Protein AF-A0A0L7TD39-F1 (afdb_monomer_lite)

Organism: NCBI:txid1560201

InterPro domains:
  IPR001048 Aspartate/glutamate/uridylate kinase [PF00696] (5-45)
  IPR036393 Acetylglutamate kinase-like superfamily [G3DSA:3.40.1160.10] (2-47)
  IPR036393 Acetylglutamate kinase-like superfamily [SSF53633] (3-46)

Sequence (47 aa):
MTNPLIIKLGGVLLDSEEALARLFDALVTYRESYQRPLLIVHGGGCL

Structure (mmCIF, N/CA/C/O backbone):
data_AF-A0A0L7TD39-F1
#
_entry.id   AF-A0A0L7TD39-F1
#
loop_
_atom_site.group_PDB
_atom_site.id
_atom_site.type_symbol
_atom_site.label_atom_id
_atom_site.label_alt_id
_atom_site.label_comp_id
_atom_site.label_asym_id
_atom_site.label_entity_id
_atom_site.label_seq_id
_atom_site.pdbx_PDB_ins_code
_atom_site.Cartn_x
_atom_site.Cartn_y
_atom_site.Cartn_z
_atom_site.occupancy
_atom_site.B_iso_or_equiv
_atom_site.auth_seq_id
_atom_site.auth_comp_id
_atom_site.auth_asym_id
_at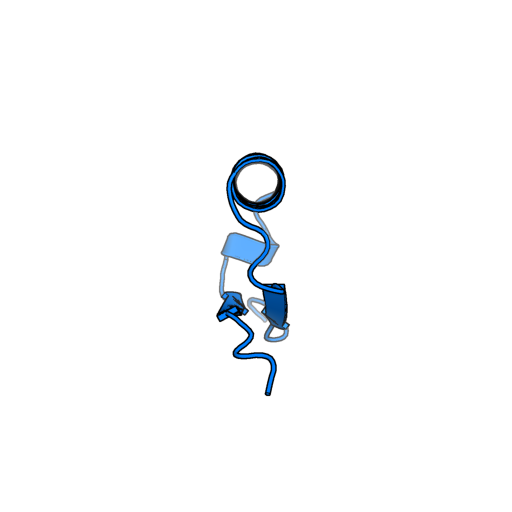om_site.auth_atom_id
_atom_site.pdbx_PDB_model_num
ATOM 1 N N . MET A 1 1 ? -19.920 -7.910 10.235 1.00 66.00 1 MET A N 1
ATOM 2 C CA . MET A 1 1 ? -19.014 -8.367 9.157 1.00 66.00 1 MET A CA 1
ATOM 3 C C . MET A 1 1 ? -18.144 -7.189 8.756 1.00 66.00 1 MET A C 1
ATOM 5 O O . MET A 1 1 ? -18.691 -6.118 8.523 1.00 66.00 1 MET A O 1
ATOM 9 N N . THR A 1 2 ? -16.820 -7.333 8.759 1.00 84.56 2 THR A N 1
ATOM 10 C CA . THR A 1 2 ? -15.908 -6.280 8.288 1.00 84.56 2 THR A CA 1
ATOM 11 C C . THR A 1 2 ? -15.944 -6.235 6.757 1.00 84.56 2 THR A C 1
ATOM 13 O O . THR A 1 2 ? -15.908 -7.277 6.110 1.00 84.56 2 THR A O 1
ATOM 16 N N . ASN A 1 3 ? -16.060 -5.040 6.169 1.00 94.94 3 ASN A N 1
ATOM 17 C CA . ASN A 1 3 ? -16.032 -4.836 4.715 1.00 94.94 3 ASN A CA 1
ATOM 18 C C . ASN A 1 3 ? -14.694 -4.186 4.326 1.00 94.94 3 ASN A C 1
ATOM 20 O O . ASN A 1 3 ? -14.602 -2.953 4.339 1.00 94.94 3 ASN A O 1
ATOM 24 N N . PR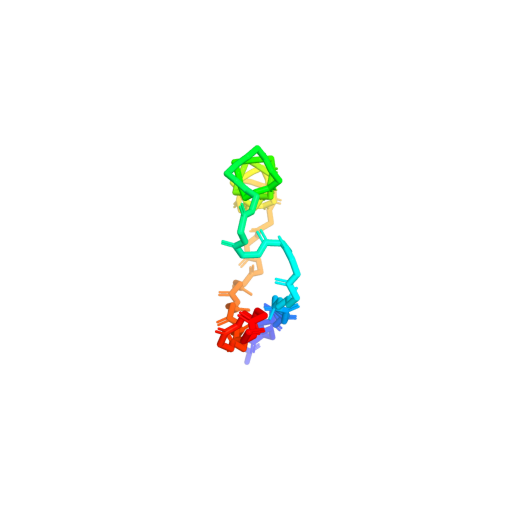O A 1 4 ? -13.636 -4.966 4.049 1.00 97.44 4 PRO A N 1
ATOM 25 C CA . PRO A 1 4 ? -12.329 -4.403 3.739 1.00 97.44 4 PRO A CA 1
ATOM 26 C C . PRO A 1 4 ? -12.342 -3.635 2.409 1.00 97.44 4 PRO A C 1
ATOM 28 O O . PRO A 1 4 ? -13.160 -3.894 1.525 1.00 97.44 4 PRO A O 1
ATOM 31 N N . LEU A 1 5 ? -11.441 -2.666 2.266 1.00 98.12 5 LEU A N 1
ATOM 32 C CA . LEU A 1 5 ? -11.113 -2.040 0.987 1.00 98.12 5 LEU A CA 1
ATOM 33 C C . LEU A 1 5 ? -9.932 -2.789 0.371 1.00 98.12 5 LEU A C 1
ATOM 35 O O . LEU A 1 5 ? -8.841 -2.792 0.938 1.00 98.12 5 LEU A O 1
ATOM 39 N N . ILE A 1 6 ? -10.156 -3.412 -0.784 1.00 97.94 6 ILE A N 1
ATOM 40 C CA . ILE A 1 6 ? -9.101 -4.078 -1.548 1.00 97.94 6 ILE A CA 1
ATOM 41 C C . ILE A 1 6 ? -8.499 -3.072 -2.529 1.00 97.94 6 ILE A C 1
ATOM 43 O O . ILE A 1 6 ? -9.220 -2.483 -3.333 1.00 97.94 6 ILE A O 1
ATOM 47 N N . ILE A 1 7 ? -7.182 -2.897 -2.478 1.00 98.00 7 ILE A N 1
ATOM 48 C CA . ILE A 1 7 ? -6.416 -2.020 -3.363 1.00 98.00 7 ILE A CA 1
ATOM 49 C C . ILE A 1 7 ? -5.502 -2.905 -4.205 1.00 98.00 7 ILE A C 1
ATOM 51 O O . ILE A 1 7 ? -4.556 -3.499 -3.686 1.00 98.00 7 ILE A O 1
ATOM 55 N N . LYS A 1 8 ? -5.792 -3.016 -5.507 1.00 96.38 8 LYS A N 1
ATOM 56 C CA . LYS A 1 8 ? -4.933 -3.754 -6.435 1.00 96.38 8 LYS A CA 1
ATOM 57 C C . LYS A 1 8 ? -3.853 -2.836 -6.999 1.00 96.38 8 LYS A C 1
ATOM 59 O O . LYS A 1 8 ? -4.169 -1.878 -7.698 1.00 96.38 8 LYS A O 1
ATOM 64 N N . LEU A 1 9 ? -2.589 -3.187 -6.780 1.00 95.56 9 LEU A N 1
ATOM 65 C CA . LEU A 1 9 ? -1.409 -2.505 -7.316 1.00 95.56 9 LEU A CA 1
ATOM 66 C C . LEU A 1 9 ? -0.768 -3.305 -8.464 1.00 95.56 9 LEU A C 1
ATOM 68 O O . LEU A 1 9 ? -0.912 -4.527 -8.566 1.00 95.56 9 LEU A O 1
ATOM 72 N N . GLY A 1 10 ? -0.063 -2.629 -9.368 1.00 91.62 10 GLY A N 1
ATOM 73 C CA . GLY A 1 10 ? 0.735 -3.273 -10.415 1.00 91.62 10 GLY A CA 1
ATOM 74 C C . GLY A 1 10 ? 1.213 -2.301 -11.491 1.00 91.62 10 GLY A C 1
ATOM 75 O O . GLY A 1 10 ? 0.973 -1.101 -11.388 1.00 91.62 10 GLY A O 1
ATOM 76 N N . GLY A 1 11 ? 1.849 -2.843 -12.532 1.00 91.38 11 GLY A N 1
ATOM 77 C CA . GLY A 1 11 ? 2.501 -2.054 -13.582 1.00 91.38 11 GLY A CA 1
ATOM 78 C C . GLY A 1 11 ? 3.753 -1.335 -13.073 1.00 91.38 11 GLY A C 1
ATOM 79 O O . GLY A 1 11 ? 4.256 -1.663 -11.998 1.00 91.38 11 GLY A O 1
ATOM 80 N N . VAL A 1 12 ? 4.187 -0.314 -13.818 1.00 92.38 12 VAL A N 1
ATOM 81 C CA . VAL A 1 12 ? 5.395 0.500 -13.548 1.00 92.38 12 VAL A CA 1
ATOM 82 C C . VAL A 1 12 ? 5.388 1.209 -12.192 1.00 92.38 12 VAL A C 1
ATOM 84 O O . VAL A 1 12 ? 6.410 1.726 -11.757 1.00 92.38 12 VAL A O 1
ATOM 87 N N . LEU A 1 13 ? 4.242 1.229 -11.502 1.00 93.00 13 LEU A N 1
ATOM 88 C CA . LEU A 1 13 ? 4.148 1.708 -10.125 1.00 93.00 13 LEU A CA 1
ATOM 89 C C . LEU A 1 13 ? 5.146 0.986 -9.215 1.00 93.00 13 LEU A C 1
ATOM 91 O O . LEU A 1 13 ? 5.717 1.618 -8.337 1.00 93.00 13 LEU A O 1
ATOM 95 N N . LEU A 1 14 ? 5.348 -0.320 -9.419 1.00 91.06 14 LEU A N 1
ATOM 96 C CA . LEU A 1 14 ? 6.242 -1.111 -8.570 1.00 91.06 14 LEU A CA 1
ATOM 97 C C . LEU A 1 14 ? 7.729 -0.800 -8.807 1.00 91.06 14 LEU A C 1
ATOM 99 O O . LEU A 1 14 ? 8.538 -1.106 -7.938 1.00 91.06 14 LEU A O 1
ATOM 103 N N . ASP A 1 15 ? 8.062 -0.144 -9.921 1.00 92.69 15 ASP A N 1
ATOM 104 C CA . ASP A 1 15 ? 9.427 0.259 -10.283 1.00 92.69 15 ASP A CA 1
ATOM 105 C C . ASP A 1 15 ? 9.722 1.728 -9.919 1.00 92.69 15 ASP A C 1
ATOM 107 O O . ASP A 1 15 ? 10.830 2.221 -10.120 1.00 92.69 15 ASP A O 1
ATOM 111 N N . SER A 1 16 ? 8.727 2.458 -9.400 1.00 93.94 16 SER A N 1
ATOM 112 C CA . SER A 1 16 ? 8.840 3.876 -9.060 1.00 93.94 16 SER A CA 1
ATOM 113 C C . SER A 1 16 ? 8.823 4.078 -7.547 1.00 93.94 16 SER A C 1
ATOM 115 O O . SER A 1 16 ? 7.763 4.115 -6.918 1.00 93.94 16 SER A O 1
ATOM 117 N N . GLU A 1 17 ? 10.008 4.268 -6.962 1.00 95.69 17 GLU A N 1
ATOM 118 C CA . GLU A 1 17 ? 10.160 4.553 -5.528 1.00 95.69 17 GLU A CA 1
ATOM 119 C C . GLU A 1 17 ? 9.370 5.796 -5.099 1.00 95.69 17 GLU A C 1
ATOM 121 O O . GLU A 1 17 ? 8.682 5.771 -4.080 1.00 95.69 17 GLU A O 1
ATOM 126 N N . GLU A 1 18 ? 9.401 6.862 -5.906 1.00 98.12 18 GLU A N 1
ATOM 127 C CA . GLU A 1 18 ? 8.652 8.093 -5.632 1.00 98.12 18 GLU A CA 1
ATOM 128 C C . GLU A 1 18 ? 7.139 7.833 -5.590 1.00 98.12 18 GLU A C 1
ATOM 130 O O . GLU A 1 18 ? 6.448 8.273 -4.667 1.00 98.12 18 GLU A O 1
ATOM 135 N N . ALA A 1 19 ? 6.603 7.091 -6.563 1.00 97.00 19 ALA A N 1
ATOM 136 C CA . ALA A 1 19 ? 5.175 6.802 -6.611 1.00 97.00 19 ALA A CA 1
ATOM 137 C C . ALA A 1 19 ? 4.738 5.882 -5.462 1.00 97.00 19 ALA A C 1
ATOM 139 O O . ALA A 1 19 ? 3.666 6.094 -4.890 1.00 97.00 19 ALA A O 1
ATOM 140 N N . LEU A 1 20 ? 5.566 4.901 -5.088 1.00 97.19 20 LEU A N 1
ATOM 141 C CA . LEU A 1 20 ? 5.316 4.057 -3.920 1.00 97.19 20 LEU A CA 1
ATOM 142 C C . LEU A 1 20 ? 5.339 4.873 -2.627 1.00 97.19 20 LEU A C 1
ATOM 144 O O . LEU A 1 20 ? 4.411 4.737 -1.834 1.00 97.19 20 LEU A O 1
ATOM 148 N N . ALA A 1 21 ? 6.323 5.752 -2.430 1.00 98.50 21 ALA A N 1
ATOM 149 C CA . ALA A 1 21 ? 6.392 6.609 -1.247 1.00 98.50 21 ALA A CA 1
ATOM 150 C C . ALA A 1 21 ? 5.108 7.438 -1.090 1.00 98.50 21 ALA A C 1
ATOM 152 O O . ALA A 1 21 ? 4.434 7.363 -0.063 1.00 98.50 21 ALA A O 1
ATOM 153 N N . ARG A 1 22 ? 4.684 8.118 -2.164 1.00 98.62 22 ARG A N 1
ATOM 154 C CA . ARG A 1 22 ? 3.446 8.913 -2.164 1.00 98.62 22 ARG A CA 1
ATOM 155 C C . ARG A 1 22 ? 2.193 8.066 -1.945 1.00 98.62 22 ARG A C 1
ATOM 157 O O . ARG A 1 22 ? 1.253 8.519 -1.292 1.00 98.62 22 ARG A O 1
ATOM 164 N N . LEU A 1 23 ? 2.156 6.847 -2.488 1.00 98.31 23 LEU A N 1
ATOM 165 C CA . LEU A 1 23 ? 1.066 5.908 -2.235 1.00 98.31 23 LEU A CA 1
ATOM 166 C C . LEU A 1 23 ? 1.000 5.548 -0.749 1.00 98.31 23 LEU A C 1
ATOM 168 O O . LEU A 1 23 ? -0.076 5.614 -0.160 1.00 98.31 23 LEU A O 1
ATOM 172 N N . PHE A 1 24 ? 2.124 5.177 -0.138 1.00 98.31 24 PHE A N 1
ATOM 173 C CA . PHE A 1 24 ? 2.151 4.784 1.267 1.00 98.31 24 PHE A CA 1
ATOM 174 C C . PHE A 1 24 ? 1.800 5.942 2.205 1.00 98.31 24 PHE A C 1
ATOM 176 O O . PHE A 1 24 ? 1.023 5.715 3.132 1.00 98.31 24 PHE A O 1
ATOM 183 N N . ASP A 1 25 ? 2.237 7.170 1.916 1.00 98.69 25 ASP A N 1
ATOM 184 C CA . ASP A 1 25 ? 1.804 8.366 2.655 1.00 98.69 25 ASP A CA 1
ATOM 185 C C . ASP A 1 25 ? 0.275 8.514 2.626 1.00 98.69 25 ASP A C 1
ATOM 187 O O . ASP A 1 25 ? -0.372 8.662 3.666 1.00 98.69 25 ASP A O 1
ATOM 191 N N . ALA A 1 26 ? -0.337 8.374 1.445 1.00 98.62 26 ALA A N 1
ATOM 192 C CA . ALA A 1 26 ? -1.789 8.450 1.300 1.00 98.62 26 ALA A CA 1
ATOM 193 C C . ALA A 1 26 ? -2.521 7.326 2.059 1.00 98.62 26 ALA A C 1
ATOM 195 O O . ALA A 1 26 ? -3.586 7.554 2.643 1.00 98.62 26 ALA A O 1
ATOM 196 N N . LEU A 1 27 ? -1.962 6.110 2.080 1.00 98.44 27 LEU A N 1
ATOM 197 C CA . LEU A 1 27 ? -2.523 4.985 2.834 1.00 98.44 27 LEU A CA 1
ATOM 198 C C . LEU A 1 27 ? -2.428 5.201 4.349 1.00 98.44 27 LEU A C 1
ATOM 200 O O . LEU A 1 27 ? -3.343 4.792 5.068 1.00 98.44 27 LEU A O 1
ATOM 204 N N . VAL A 1 28 ? -1.366 5.848 4.839 1.00 98.44 28 VAL A N 1
ATOM 205 C CA . VAL A 1 28 ? -1.246 6.252 6.248 1.00 98.44 28 VAL A CA 1
ATOM 206 C C . VAL A 1 28 ? -2.334 7.265 6.593 1.00 98.44 28 VAL A 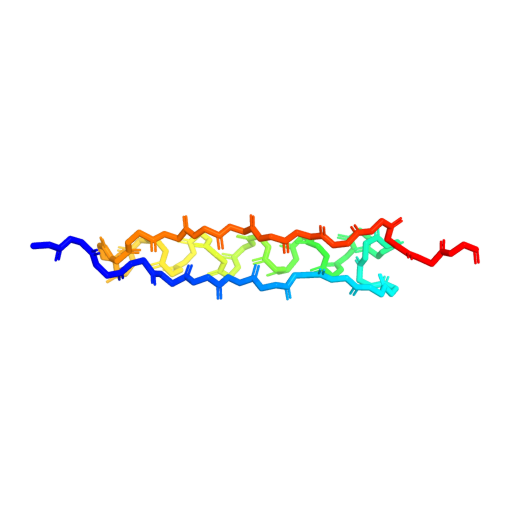C 1
ATOM 208 O O . VAL A 1 28 ? -3.131 6.994 7.491 1.00 98.44 28 VAL A O 1
ATOM 211 N N . THR A 1 29 ? -2.464 8.350 5.821 1.00 98.56 29 THR A N 1
ATOM 212 C CA . THR A 1 29 ? -3.515 9.362 6.036 1.00 98.56 29 THR A CA 1
ATOM 213 C C . THR A 1 29 ? -4.920 8.748 6.021 1.00 98.56 29 THR A C 1
ATOM 215 O O . THR A 1 29 ? -5.774 9.089 6.844 1.00 98.56 29 THR A O 1
ATOM 218 N N . TYR A 1 30 ? -5.174 7.793 5.117 1.00 98.44 30 TYR A N 1
ATOM 219 C CA . TYR A 1 30 ? -6.444 7.069 5.087 1.00 98.44 30 TYR A CA 1
ATOM 220 C C . TYR A 1 30 ? -6.681 6.284 6.383 1.00 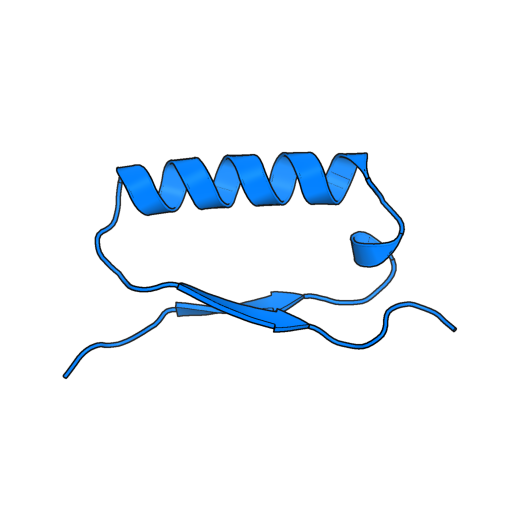98.44 30 TYR A C 1
ATOM 222 O O . TYR A 1 30 ? -7.766 6.354 6.954 1.00 98.44 30 TYR A O 1
ATOM 230 N N . ARG A 1 31 ? -5.681 5.547 6.875 1.00 97.62 31 ARG A N 1
ATOM 231 C CA . ARG A 1 31 ? -5.805 4.737 8.100 1.00 97.62 31 ARG A CA 1
ATOM 232 C C . ARG A 1 31 ? -5.996 5.576 9.362 1.00 97.62 31 ARG A C 1
ATOM 234 O O . ARG A 1 31 ? -6.624 5.101 10.302 1.00 97.62 31 ARG A O 1
ATOM 241 N N . GLU A 1 32 ? -5.477 6.799 9.387 1.00 98.00 32 GLU A N 1
ATOM 242 C CA . GLU A 1 32 ? -5.709 7.745 10.485 1.00 98.00 32 GLU A CA 1
ATOM 243 C C . GLU A 1 32 ? -7.153 8.265 10.496 1.00 98.00 32 GLU A C 1
ATOM 245 O O . GLU A 1 32 ? -7.742 8.451 11.559 1.00 98.00 32 GLU A O 1
ATOM 250 N N . SER A 1 33 ? -7.747 8.452 9.314 1.00 98.00 33 SER A N 1
ATOM 251 C CA . SER A 1 33 ? -9.091 9.029 9.159 1.00 98.00 33 SER A CA 1
ATOM 252 C C . SER A 1 33 ? -10.215 7.986 9.156 1.00 98.00 33 SER A C 1
ATOM 254 O O . SER A 1 33 ? -11.362 8.301 9.474 1.00 98.00 33 SER A O 1
ATOM 256 N N . TYR A 1 34 ? -9.913 6.738 8.787 1.00 97.56 34 TYR A N 1
ATOM 257 C CA . TYR A 1 34 ? -10.903 5.688 8.565 1.00 97.56 34 TYR A CA 1
ATOM 258 C C . TYR A 1 34 ? -10.508 4.384 9.257 1.00 97.56 34 TYR A C 1
ATOM 260 O O . TYR A 1 34 ? -9.424 3.847 9.063 1.00 97.56 34 TYR A O 1
ATOM 268 N N . GLN A 1 35 ? -11.464 3.795 9.974 1.00 95.31 35 GLN A N 1
ATOM 269 C CA . GLN A 1 35 ? -11.313 2.481 10.615 1.00 95.31 35 GLN A CA 1
ATOM 270 C C . GLN A 1 35 ? -11.598 1.308 9.656 1.00 95.31 35 GLN A C 1
ATOM 272 O O . GLN A 1 35 ? -11.618 0.148 10.070 1.00 95.31 35 GLN A O 1
ATOM 277 N N . ARG A 1 36 ? -11.869 1.581 8.368 1.00 97.06 36 ARG A N 1
ATOM 278 C CA . ARG A 1 36 ? -12.141 0.532 7.377 1.00 97.06 36 ARG A CA 1
ATOM 279 C C . ARG A 1 36 ? -10.842 -0.239 7.091 1.00 97.06 36 ARG A C 1
ATOM 281 O O . ARG A 1 36 ? -9.881 0.382 6.640 1.00 97.06 36 ARG A O 1
ATOM 288 N N . PRO A 1 37 ? -10.801 -1.572 7.279 1.00 96.88 37 PRO A N 1
ATOM 289 C CA . PRO A 1 37 ? -9.595 -2.352 7.021 1.00 96.88 37 PRO A CA 1
ATOM 290 C C . PRO A 1 37 ? -9.148 -2.241 5.562 1.00 96.88 37 PRO A C 1
ATOM 292 O O . PRO A 1 37 ? -9.979 -2.303 4.654 1.00 96.88 37 PRO A O 1
ATOM 295 N N . LEU A 1 38 ? -7.840 -2.126 5.343 1.00 98.06 38 LEU A N 1
ATOM 296 C CA . LEU A 1 38 ? -7.228 -2.131 4.015 1.00 98.06 38 LEU A CA 1
ATOM 297 C C . LEU A 1 38 ? -6.596 -3.494 3.723 1.00 98.06 38 LEU A C 1
ATOM 299 O O . LEU A 1 38 ? -5.949 -4.078 4.591 1.00 98.06 38 LEU A O 1
ATOM 303 N N . LEU A 1 39 ? -6.744 -3.968 2.489 1.00 97.88 39 LEU A N 1
ATOM 304 C CA . LEU A 1 39 ? -6.065 -5.142 1.946 1.00 97.88 39 LEU A CA 1
ATOM 305 C C . LEU A 1 39 ? -5.384 -4.742 0.637 1.00 97.88 39 LEU A C 1
ATOM 307 O O . LEU A 1 39 ? -6.040 -4.222 -0.263 1.00 97.88 39 LEU A O 1
ATOM 311 N N . ILE A 1 40 ? -4.083 -4.989 0.515 1.00 97.12 40 ILE A N 1
ATOM 312 C CA . ILE A 1 40 ? -3.345 -4.751 -0.729 1.00 97.12 40 ILE A CA 1
ATOM 313 C C . ILE A 1 40 ? -3.172 -6.082 -1.452 1.00 97.12 40 ILE A C 1
ATOM 315 O O . ILE A 1 40 ? -2.745 -7.069 -0.859 1.00 97.12 40 ILE A O 1
ATOM 319 N N . VAL A 1 41 ? -3.482 -6.088 -2.744 1.00 96.75 41 VAL A N 1
ATOM 320 C CA . VAL A 1 41 ? -3.151 -7.175 -3.669 1.00 96.75 41 VAL A CA 1
ATOM 321 C C . VAL A 1 41 ? -2.219 -6.588 -4.716 1.00 96.75 41 VAL A C 1
ATOM 323 O O . VAL A 1 41 ? -2.507 -5.520 -5.246 1.00 96.75 41 VAL A O 1
ATOM 326 N N . HIS A 1 42 ? -1.114 -7.243 -5.050 1.00 94.12 42 HIS A N 1
ATOM 327 C CA . HIS A 1 42 ? -0.218 -6.751 -6.097 1.00 94.12 42 HIS A CA 1
ATOM 328 C C . HIS A 1 42 ? 0.093 -7.838 -7.128 1.00 94.12 42 HIS A C 1
ATOM 330 O O . HIS A 1 42 ? 0.103 -9.026 -6.816 1.00 94.12 42 HIS A O 1
ATOM 336 N N . GLY A 1 43 ? 0.307 -7.415 -8.378 1.00 87.56 43 GLY A N 1
ATOM 337 C CA . GLY A 1 43 ? 0.924 -8.259 -9.409 1.00 87.56 43 GLY A CA 1
ATOM 338 C C . GLY A 1 43 ? 2.456 -8.283 -9.294 1.00 87.56 43 GLY A C 1
ATOM 339 O O . GLY A 1 43 ? 3.015 -7.699 -8.371 1.00 87.56 43 GLY A O 1
ATOM 3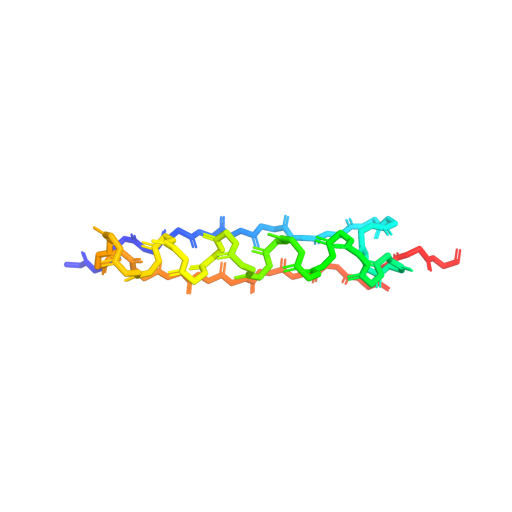40 N N . GLY A 1 44 ? 3.139 -8.915 -10.252 1.00 79.19 44 GLY A N 1
ATOM 341 C CA . GLY A 1 44 ? 4.604 -9.077 -10.260 1.00 79.19 44 GLY A CA 1
ATOM 342 C C . GLY A 1 44 ? 5.429 -7.966 -10.931 1.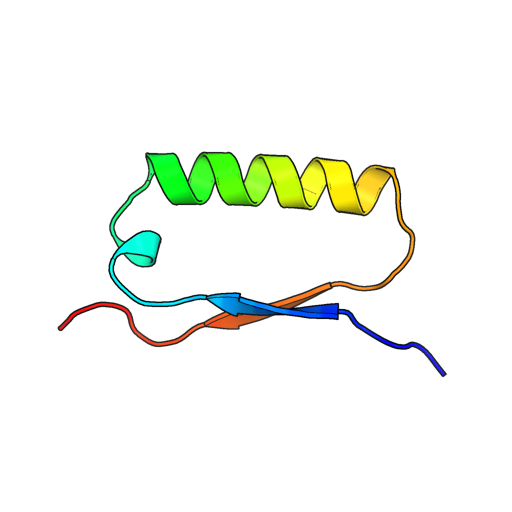00 79.19 44 GLY A C 1
ATOM 343 O O . GLY A 1 44 ? 6.611 -8.180 -11.145 1.00 79.19 44 GLY A O 1
ATOM 344 N N . GLY A 1 45 ? 4.836 -6.815 -11.274 1.00 69.94 45 GLY A N 1
ATOM 345 C CA . GLY A 1 45 ? 5.541 -5.713 -11.957 1.00 69.94 45 GLY A CA 1
ATOM 346 C C . GLY A 1 45 ? 5.629 -5.873 -13.478 1.00 69.94 45 GLY A C 1
ATOM 347 O O . GLY A 1 45 ? 4.901 -6.683 -14.061 1.00 69.94 45 GLY A O 1
ATOM 348 N N . CYS A 1 46 ? 6.458 -5.047 -14.117 1.00 62.75 46 CYS A N 1
ATOM 349 C CA . CYS A 1 46 ? 6.822 -5.175 -15.529 1.00 62.75 46 CYS A CA 1
ATOM 350 C C . CYS A 1 46 ? 7.918 -6.244 -15.642 1.00 62.75 46 CYS A C 1
ATOM 352 O O . CYS A 1 46 ? 8.880 -6.191 -14.881 1.00 62.75 46 CYS A O 1
ATOM 354 N N . LEU A 1 47 ? 7.771 -7.211 -16.552 1.00 55.69 47 LEU A N 1
ATOM 355 C CA . LEU A 1 47 ? 8.895 -8.058 -16.977 1.00 55.69 47 LEU A CA 1
ATOM 356 C C . LEU A 1 47 ? 9.812 -7.275 -17.917 1.00 55.69 47 LEU A C 1
ATOM 358 O O . LEU A 1 47 ? 9.256 -6.510 -18.741 1.00 55.69 47 LEU A O 1
#

Radius of gyration: 12.17 Å; chains: 1; bounding box: 29×18×28 Å

pLDDT: mean 92.92, std 9.86, range [55.69, 98.69]

Secondary structure (DSSP, 8-state):
---PEEEEE-GGGGG-HHHHHHHHHHHHHHHHH--SPEEEEE-----

Foldseek 3Di:
DADADEAEDEECCVVDPVSVVVVVVVVVVCVVVDVRHYHYHYDDYDD